Protein AF-A0A7D5SXM2-F1 (afdb_monomer_lite)

Sequence (149 aa):
MARDERGAVEPDGDEEESPLVGVATGAVTFLTLGVAFSLMFLGVDYFWVAFPVGFGGGMPLAVALAKYYESKREADRERGRGRRDRGRSDEADEALAELRDRYARGEIDDAEFETRVERLLETESVDDAETFLAESDGEDDRSAERERA

Structure (mmCIF, N/CA/C/O backbone):
data_AF-A0A7D5SXM2-F1
#
_entry.id   AF-A0A7D5SXM2-F1
#
loop_
_atom_site.group_PDB
_atom_site.id
_atom_site.type_symbol
_atom_site.label_atom_id
_atom_site.label_alt_id
_atom_site.label_comp_id
_atom_site.label_asym_id
_atom_site.label_entity_id
_atom_site.label_seq_id
_atom_site.pdbx_PDB_ins_code
_atom_site.Cartn_x
_atom_site.Cartn_y
_atom_site.Cartn_z
_atom_site.occupancy
_atom_site.B_iso_or_equiv
_atom_site.auth_seq_id
_atom_site.auth_comp_id
_atom_site.auth_asym_id
_atom_site.auth_atom_id
_atom_site.pdbx_PDB_model_num
ATOM 1 N N . MET A 1 1 ? 56.798 30.294 10.100 1.00 47.28 1 MET A N 1
ATOM 2 C CA . MET A 1 1 ? 57.187 28.915 10.454 1.00 47.28 1 MET A CA 1
ATOM 3 C C . MET A 1 1 ? 56.636 28.647 11.843 1.00 47.28 1 MET A C 1
ATOM 5 O O . MET A 1 1 ? 57.185 29.192 12.784 1.00 47.28 1 MET A O 1
ATOM 9 N N . ALA A 1 2 ? 55.498 27.961 11.930 1.00 43.12 2 ALA A N 1
ATOM 10 C CA . ALA A 1 2 ? 54.961 27.249 13.097 1.00 43.12 2 ALA A CA 1
ATOM 11 C C . ALA A 1 2 ? 53.477 26.993 12.816 1.00 43.12 2 ALA A C 1
ATOM 13 O O . ALA A 1 2 ? 52.672 27.907 12.676 1.00 43.12 2 ALA A O 1
ATOM 14 N N . ARG A 1 3 ? 53.222 25.712 12.610 1.00 48.16 3 ARG A N 1
ATOM 15 C CA . ARG A 1 3 ? 51.973 25.014 12.365 1.00 48.16 3 ARG A CA 1
ATOM 16 C C . ARG A 1 3 ? 51.249 24.905 13.708 1.00 48.16 3 ARG A C 1
ATOM 18 O O . ARG A 1 3 ? 51.886 24.462 14.655 1.00 48.16 3 ARG A O 1
ATOM 25 N N . ASP A 1 4 ? 49.973 25.261 13.771 1.00 52.12 4 ASP A N 1
ATOM 26 C CA . ASP A 1 4 ? 49.082 24.718 14.796 1.00 52.12 4 ASP A CA 1
ATOM 27 C C . ASP A 1 4 ? 47.795 24.273 14.104 1.00 52.12 4 ASP A C 1
ATOM 29 O O . ASP A 1 4 ? 46.953 25.055 13.664 1.00 52.12 4 ASP A O 1
ATOM 33 N N . GLU A 1 5 ? 47.774 22.969 13.866 1.00 61.72 5 GLU A N 1
ATOM 34 C CA . GLU A 1 5 ? 46.626 22.190 13.456 1.00 61.72 5 GLU A CA 1
ATOM 35 C C . GLU A 1 5 ? 45.846 21.868 14.730 1.00 61.72 5 GLU A C 1
ATOM 37 O O . GLU A 1 5 ? 46.405 21.196 15.597 1.00 61.72 5 GLU A O 1
ATOM 42 N N . ARG A 1 6 ? 44.584 22.314 14.819 1.00 57.22 6 ARG A N 1
ATOM 43 C CA . ARG A 1 6 ? 43.421 21.602 15.397 1.00 57.22 6 ARG A CA 1
ATOM 44 C C . ARG A 1 6 ? 42.327 22.589 15.804 1.00 57.22 6 ARG A C 1
ATOM 46 O O . ARG A 1 6 ? 42.362 23.194 16.869 1.00 57.22 6 ARG A O 1
ATOM 53 N N . GLY A 1 7 ? 41.294 22.645 14.977 1.00 44.78 7 GLY A N 1
ATOM 54 C CA . GLY A 1 7 ? 39.951 23.041 15.374 1.00 44.78 7 GLY A CA 1
ATOM 55 C C . GLY A 1 7 ? 38.999 22.103 14.654 1.00 44.78 7 GLY A C 1
ATOM 56 O O . GLY A 1 7 ? 38.837 22.208 13.445 1.00 44.78 7 GLY A O 1
ATOM 57 N N . ALA A 1 8 ? 38.492 21.118 15.384 1.00 56.28 8 ALA A N 1
ATOM 58 C CA . ALA A 1 8 ? 37.589 20.096 14.892 1.00 56.28 8 ALA A CA 1
ATOM 59 C C . ALA A 1 8 ? 36.276 20.711 14.389 1.00 56.28 8 ALA A C 1
ATOM 61 O O . ALA A 1 8 ? 35.629 21.440 15.138 1.00 56.28 8 ALA A O 1
ATOM 62 N N . VAL A 1 9 ? 35.890 20.358 13.162 1.00 50.41 9 VAL A N 1
ATOM 63 C CA . VAL A 1 9 ? 34.495 20.289 12.709 1.00 50.41 9 VAL A CA 1
ATOM 64 C C . VAL A 1 9 ? 34.400 19.102 11.742 1.00 50.41 9 VAL A C 1
ATOM 66 O O . VAL A 1 9 ? 34.460 19.252 10.530 1.00 50.41 9 VAL A O 1
ATOM 69 N N . GLU A 1 10 ? 34.342 17.898 12.298 1.00 61.41 10 GLU A N 1
ATOM 70 C CA . GLU A 1 10 ? 33.354 16.915 11.838 1.00 61.41 10 GLU A CA 1
ATOM 71 C C . GLU A 1 10 ? 32.138 17.162 12.747 1.00 61.41 10 GLU A C 1
ATOM 73 O O . GLU A 1 10 ? 32.370 17.455 13.928 1.00 61.41 10 GLU A O 1
ATOM 78 N N . PRO A 1 11 ? 30.879 17.103 12.281 1.00 53.72 11 PRO A N 1
ATOM 79 C CA . PRO A 1 11 ? 30.392 16.138 11.292 1.00 53.72 11 PRO A CA 1
ATOM 80 C C . PRO A 1 11 ? 29.356 16.720 10.307 1.00 53.72 11 PRO A C 1
ATOM 82 O O . PRO A 1 11 ? 28.373 17.311 10.733 1.00 53.72 11 PRO A O 1
ATOM 85 N N . ASP A 1 12 ? 29.487 16.478 9.006 1.00 45.09 12 ASP A N 1
ATOM 86 C CA . ASP A 1 12 ? 28.334 16.643 8.109 1.00 45.09 12 ASP A CA 1
ATOM 87 C C . ASP A 1 12 ? 28.358 15.577 7.017 1.00 45.09 12 ASP A C 1
ATOM 89 O O . ASP A 1 12 ? 28.987 15.720 5.972 1.00 45.09 12 ASP A O 1
ATOM 93 N N . GLY A 1 13 ? 27.670 14.482 7.339 1.00 41.66 13 GLY A N 1
ATOM 94 C CA . GLY A 1 13 ? 26.767 13.828 6.408 1.00 41.66 13 GLY A CA 1
ATOM 95 C C . GLY A 1 13 ? 27.401 13.190 5.184 1.00 41.66 13 GLY A C 1
ATOM 96 O O . GLY A 1 13 ? 27.002 13.506 4.067 1.00 41.66 13 GLY A O 1
ATOM 97 N N . ASP A 1 14 ? 28.216 12.154 5.386 1.00 46.62 14 ASP A N 1
ATOM 98 C CA . ASP A 1 14 ? 27.882 10.931 4.658 1.00 46.62 14 ASP A CA 1
ATOM 99 C C . ASP A 1 14 ? 26.478 10.563 5.155 1.00 46.62 14 ASP A C 1
ATOM 101 O O . ASP A 1 14 ? 26.320 9.915 6.191 1.00 46.62 14 ASP A O 1
ATOM 105 N N . GLU A 1 15 ? 25.447 11.124 4.513 1.00 52.12 15 GLU A N 1
ATOM 106 C CA . GLU A 1 15 ? 24.099 10.597 4.609 1.00 52.12 15 GLU A CA 1
ATOM 107 C C . GLU A 1 15 ? 24.288 9.116 4.331 1.00 52.12 15 GLU A C 1
ATOM 109 O O . GLU A 1 15 ? 24.651 8.738 3.217 1.00 52.12 15 GLU A O 1
ATOM 114 N N . GLU A 1 16 ? 24.196 8.296 5.377 1.00 52.69 16 GLU A N 1
ATOM 115 C CA . GLU A 1 16 ? 24.168 6.855 5.251 1.00 52.69 16 GLU A CA 1
ATOM 116 C C . GLU A 1 16 ? 22.937 6.578 4.392 1.00 52.69 16 GLU A C 1
ATOM 118 O O . GLU A 1 16 ? 21.830 6.424 4.912 1.00 52.69 16 GLU A O 1
ATOM 123 N N . GLU A 1 17 ? 23.110 6.632 3.064 1.00 51.41 17 GLU A N 1
ATOM 124 C CA . GLU A 1 17 ? 22.116 6.271 2.075 1.00 51.41 17 GLU A CA 1
ATOM 125 C C . GLU A 1 17 ? 21.632 4.925 2.561 1.00 51.41 17 GLU A C 1
ATOM 127 O O . GLU A 1 17 ? 22.423 3.976 2.606 1.00 51.41 17 GLU A O 1
ATOM 132 N N . SER A 1 18 ? 20.394 4.907 3.076 1.00 58.78 18 SER A N 1
ATOM 133 C CA . SER A 1 18 ? 19.916 3.839 3.949 1.00 58.78 18 SER A CA 1
ATOM 134 C C . SER A 1 18 ? 20.398 2.503 3.393 1.00 58.78 18 SER A C 1
ATOM 136 O O . SER A 1 18 ? 20.285 2.312 2.182 1.00 58.78 18 SER A O 1
ATOM 138 N N . PRO A 1 19 ? 20.941 1.570 4.191 1.00 71.62 19 PRO A N 1
ATOM 139 C CA . PRO A 1 19 ? 21.504 0.321 3.667 1.00 71.62 19 PRO A CA 1
ATOM 140 C C . PRO A 1 19 ? 20.568 -0.387 2.666 1.00 71.62 19 PRO A C 1
ATOM 142 O O . PRO A 1 19 ? 21.008 -1.048 1.731 1.00 71.62 19 PRO A O 1
ATOM 145 N N . LEU A 1 20 ? 19.258 -0.174 2.829 1.00 65.88 20 LEU A N 1
ATOM 146 C CA . LEU A 1 20 ? 18.177 -0.553 1.922 1.00 65.88 20 LEU A CA 1
ATOM 147 C C . LEU A 1 20 ? 18.225 0.139 0.549 1.00 65.88 20 LEU A C 1
ATOM 149 O O . LEU A 1 20 ? 18.051 -0.533 -0.460 1.00 65.88 20 LEU A O 1
ATOM 153 N N . VAL A 1 21 ? 18.457 1.450 0.498 1.00 71.06 21 VAL A N 1
ATOM 154 C CA . VAL A 1 21 ? 18.681 2.244 -0.720 1.00 71.06 21 VAL A CA 1
ATOM 155 C C . VAL A 1 21 ? 19.949 1.778 -1.428 1.00 71.06 21 VAL A C 1
ATOM 157 O O . VAL A 1 21 ? 19.895 1.516 -2.624 1.00 71.06 21 VAL A O 1
ATOM 160 N N . GLY A 1 22 ? 21.053 1.558 -0.707 1.00 77.94 22 GLY A N 1
ATOM 161 C CA . GLY A 1 22 ? 22.279 1.003 -1.296 1.00 77.94 22 GLY A CA 1
ATOM 162 C C . GLY A 1 22 ? 22.060 -0.384 -1.917 1.00 77.94 22 GLY A C 1
ATOM 163 O O . GLY A 1 22 ? 22.464 -0.643 -3.054 1.00 77.94 22 GLY A O 1
ATOM 164 N N . VAL A 1 23 ? 21.341 -1.267 -1.214 1.00 83.50 23 VAL A N 1
ATOM 165 C CA . VAL A 1 23 ? 20.977 -2.603 -1.716 1.00 83.50 23 VAL A CA 1
ATOM 166 C C . VAL A 1 23 ? 19.998 -2.523 -2.887 1.00 83.50 23 VAL A C 1
ATOM 168 O O . VAL A 1 2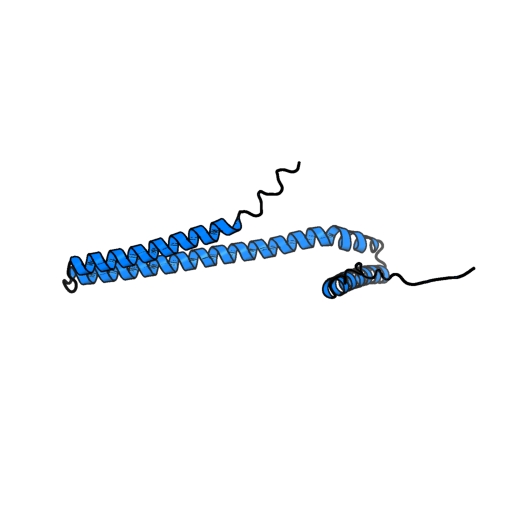3 ? 20.178 -3.238 -3.870 1.00 83.50 23 VAL A O 1
ATOM 171 N N . ALA A 1 24 ? 18.986 -1.660 -2.824 1.00 76.06 24 ALA A N 1
ATOM 172 C CA . ALA A 1 24 ? 18.000 -1.492 -3.887 1.00 76.06 24 ALA A CA 1
ATOM 173 C C . ALA A 1 24 ? 18.648 -0.935 -5.160 1.00 76.06 24 ALA A C 1
ATOM 175 O O . ALA A 1 24 ? 18.479 -1.507 -6.237 1.00 76.06 24 ALA A O 1
ATOM 176 N N . THR A 1 25 ? 19.456 0.116 -5.037 1.00 83.44 25 THR A N 1
ATOM 177 C CA . THR A 1 25 ? 20.201 0.721 -6.148 1.00 83.44 25 THR A CA 1
ATOM 178 C C . THR A 1 25 ? 21.203 -0.268 -6.742 1.00 83.44 25 THR A C 1
ATOM 180 O O . THR A 1 25 ? 21.277 -0.419 -7.966 1.00 83.44 25 THR A O 1
ATOM 183 N N . GLY A 1 26 ? 21.921 -1.015 -5.898 1.00 85.75 26 GLY A N 1
ATOM 184 C CA . GLY A 1 26 ? 22.832 -2.074 -6.332 1.00 85.75 26 GLY A CA 1
ATOM 185 C C . GLY A 1 26 ? 22.113 -3.209 -7.065 1.00 85.75 26 GLY A C 1
ATOM 186 O O . GLY A 1 26 ? 22.546 -3.619 -8.142 1.00 85.75 26 GLY A O 1
ATOM 187 N N . ALA A 1 27 ? 20.978 -3.676 -6.539 1.00 85.94 27 ALA A N 1
ATOM 188 C CA . ALA A 1 27 ? 20.169 -4.727 -7.151 1.00 85.94 27 ALA A CA 1
ATOM 189 C C . ALA A 1 27 ? 19.597 -4.294 -8.506 1.00 85.94 27 ALA A C 1
ATOM 191 O O . ALA A 1 27 ? 19.688 -5.042 -9.479 1.00 85.94 27 ALA A O 1
ATOM 192 N N . VAL A 1 28 ? 19.063 -3.074 -8.601 1.00 79.75 28 VAL A N 1
ATOM 193 C CA . VAL A 1 28 ? 18.545 -2.506 -9.855 1.00 79.75 28 VAL A CA 1
ATOM 194 C C . VAL A 1 28 ? 19.657 -2.370 -10.894 1.00 79.75 28 VAL A C 1
ATOM 196 O O . VAL A 1 28 ? 19.474 -2.767 -12.047 1.00 79.75 28 VAL A O 1
ATOM 199 N N . THR A 1 29 ? 20.828 -1.875 -10.490 1.00 82.44 29 THR A N 1
ATOM 200 C CA . THR A 1 29 ? 21.994 -1.730 -11.374 1.00 82.44 29 THR A CA 1
ATOM 201 C C . THR A 1 29 ? 22.469 -3.091 -11.879 1.00 82.44 29 THR A C 1
ATOM 203 O O . THR A 1 29 ? 22.642 -3.280 -13.084 1.00 82.44 29 THR A O 1
ATOM 206 N N . PHE A 1 30 ? 22.599 -4.071 -10.980 1.00 91.62 30 PHE A N 1
ATOM 207 C CA . PHE A 1 30 ? 23.017 -5.430 -11.316 1.00 91.62 30 PHE A CA 1
ATOM 208 C C . PHE A 1 30 ? 22.023 -6.132 -12.250 1.00 91.62 30 PHE A C 1
ATOM 210 O O . PHE A 1 30 ? 22.436 -6.737 -13.238 1.00 91.62 30 PHE A O 1
ATOM 217 N N . LEU A 1 31 ? 20.717 -6.014 -11.991 1.00 84.94 31 LEU A N 1
ATOM 218 C CA . LEU A 1 31 ? 19.669 -6.575 -12.849 1.00 84.94 31 LEU A CA 1
ATOM 219 C C . LEU A 1 31 ? 19.661 -5.925 -14.234 1.00 84.94 31 LEU A C 1
ATOM 221 O O . LEU A 1 31 ? 19.604 -6.632 -15.239 1.00 84.94 31 LEU A O 1
ATOM 225 N N . THR A 1 32 ? 19.769 -4.598 -14.301 1.00 83.06 32 THR A N 1
ATOM 226 C CA . THR A 1 32 ? 19.793 -3.860 -15.573 1.00 83.06 32 THR A CA 1
ATOM 227 C C . THR A 1 32 ? 21.000 -4.269 -16.416 1.00 83.06 32 THR A C 1
ATOM 229 O O . THR A 1 32 ? 20.851 -4.595 -17.595 1.00 83.06 32 THR A O 1
ATOM 232 N N . LEU A 1 33 ? 22.188 -4.333 -15.804 1.00 86.00 33 LEU A N 1
ATOM 233 C CA . LEU A 1 33 ? 23.410 -4.803 -16.460 1.00 86.00 33 LEU A CA 1
ATOM 234 C C . LEU A 1 33 ? 23.302 -6.271 -16.876 1.00 86.00 33 LEU A C 1
ATOM 236 O O . LEU A 1 33 ? 23.666 -6.606 -17.998 1.00 86.00 33 LEU A O 1
ATOM 240 N N . GLY A 1 34 ? 22.775 -7.143 -16.015 1.00 90.44 34 GLY A N 1
ATOM 241 C CA . GLY A 1 34 ? 22.599 -8.564 -16.311 1.00 90.44 34 GLY A CA 1
ATOM 242 C C . GLY A 1 34 ? 21.671 -8.807 -17.501 1.00 90.44 34 GLY A C 1
ATOM 243 O O . GLY A 1 34 ? 21.984 -9.621 -18.372 1.00 90.44 34 GLY A O 1
ATOM 244 N N . VAL A 1 35 ? 20.566 -8.063 -17.590 1.00 84.62 35 VAL A N 1
ATOM 245 C CA . VAL A 1 35 ? 19.638 -8.115 -18.729 1.00 84.62 35 VAL A CA 1
ATOM 246 C C . VAL A 1 35 ? 20.303 -7.578 -19.998 1.00 84.62 35 VAL A C 1
ATOM 248 O O . VAL A 1 35 ? 20.244 -8.238 -21.035 1.00 84.62 35 VAL A O 1
ATOM 251 N N . ALA A 1 36 ? 20.995 -6.437 -19.922 1.00 79.44 36 ALA A N 1
ATOM 252 C CA . ALA A 1 36 ? 21.706 -5.859 -21.061 1.00 79.44 36 ALA A CA 1
ATOM 253 C C . ALA A 1 36 ? 22.820 -6.785 -21.589 1.00 79.44 36 ALA A C 1
ATOM 255 O O . ALA A 1 36 ? 22.904 -7.021 -22.794 1.00 79.44 36 ALA A O 1
ATOM 256 N N . PHE A 1 37 ? 23.632 -7.367 -20.701 1.00 86.00 37 PHE A N 1
ATOM 257 C CA . PHE A 1 37 ? 24.677 -8.325 -21.068 1.00 86.00 37 PHE A CA 1
ATOM 258 C C . PHE A 1 37 ? 24.107 -9.637 -21.604 1.00 86.00 37 PHE A C 1
ATOM 260 O O . PHE A 1 37 ? 24.660 -10.187 -22.553 1.00 86.00 37 PHE A O 1
ATOM 267 N N . SER A 1 38 ? 22.993 -10.125 -21.053 1.00 84.88 38 SER A N 1
ATOM 268 C CA . SER A 1 38 ? 22.315 -11.311 -21.588 1.00 84.88 38 SER A CA 1
ATOM 269 C C . SER A 1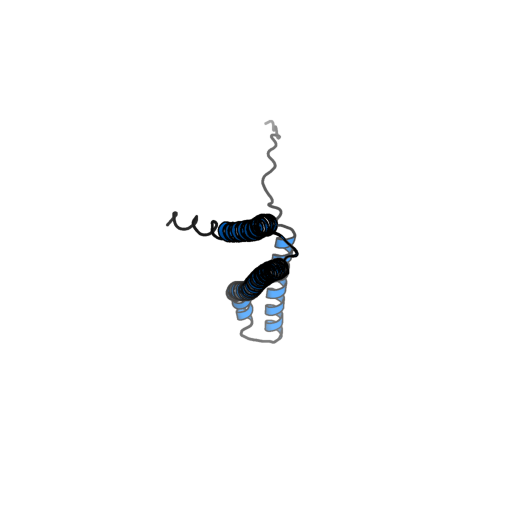 38 ? 21.823 -11.061 -23.015 1.00 84.88 38 SER A C 1
ATOM 271 O O . SER A 1 38 ? 22.088 -11.864 -23.903 1.00 84.88 38 SER A O 1
ATOM 273 N N . LEU A 1 39 ? 21.188 -9.915 -23.275 1.00 84.06 39 LEU A N 1
ATOM 274 C CA . LEU A 1 39 ? 20.752 -9.526 -24.623 1.00 84.06 39 LEU A CA 1
ATOM 275 C C . LEU A 1 39 ? 21.932 -9.354 -25.595 1.00 84.06 39 LEU A C 1
ATOM 277 O O . LEU A 1 39 ? 21.829 -9.755 -26.754 1.00 84.06 39 LEU A O 1
ATOM 281 N N . MET A 1 40 ? 23.062 -8.821 -25.116 1.00 79.56 40 MET A N 1
ATOM 282 C CA . MET A 1 40 ? 24.302 -8.709 -25.892 1.00 79.56 40 MET A CA 1
ATOM 283 C C . MET A 1 40 ? 24.881 -10.087 -26.240 1.00 79.56 40 MET A C 1
ATOM 285 O O . MET A 1 40 ? 25.279 -10.321 -27.377 1.00 79.56 40 MET A O 1
ATOM 289 N N . PHE A 1 41 ? 24.906 -11.016 -25.281 1.00 84.50 41 PHE A N 1
ATOM 290 C CA . PHE A 1 41 ? 25.398 -12.379 -25.489 1.00 84.50 41 PHE A CA 1
ATOM 291 C C . PHE A 1 41 ? 24.538 -13.161 -26.491 1.00 84.50 41 PHE A C 1
ATOM 293 O O . PHE A 1 41 ? 25.062 -13.946 -27.276 1.00 84.50 41 PHE A O 1
ATOM 300 N N . LEU A 1 42 ? 23.227 -12.907 -26.510 1.00 86.31 42 LEU A N 1
ATOM 301 C CA . LEU A 1 42 ? 22.301 -13.477 -27.490 1.00 86.31 42 LEU A CA 1
ATOM 302 C C . LEU A 1 42 ? 22.419 -12.830 -28.888 1.00 86.31 42 LEU A C 1
ATOM 304 O O . LEU A 1 42 ? 21.742 -13.276 -29.812 1.00 86.31 42 LEU A O 1
ATOM 308 N N . GLY A 1 43 ? 23.273 -11.813 -29.062 1.00 79.69 43 GLY A N 1
ATOM 309 C CA . GLY A 1 43 ? 23.513 -11.155 -30.350 1.00 79.69 43 GLY A CA 1
ATOM 310 C C . GLY A 1 43 ? 22.357 -10.270 -30.816 1.00 79.69 43 GLY A C 1
ATOM 311 O O . GLY A 1 43 ? 22.173 -10.083 -32.014 1.00 79.69 43 GLY A O 1
ATOM 312 N N . VAL A 1 44 ? 21.547 -9.755 -29.888 1.00 72.44 44 VAL A N 1
ATOM 313 C CA . VAL A 1 44 ? 20.394 -8.913 -30.220 1.00 72.44 44 VAL A CA 1
ATOM 314 C C . VAL A 1 44 ? 20.872 -7.484 -30.484 1.00 72.44 44 VAL A C 1
ATOM 316 O O . VAL A 1 44 ? 21.290 -6.797 -29.555 1.00 72.44 44 VAL A O 1
ATOM 319 N N . ASP A 1 45 ? 20.751 -6.996 -31.723 1.00 74.88 45 ASP A N 1
ATOM 320 C CA . ASP A 1 45 ? 21.163 -5.632 -32.117 1.00 74.88 45 ASP A CA 1
ATOM 321 C C . ASP A 1 45 ? 20.488 -4.524 -31.279 1.00 74.88 45 ASP A C 1
ATOM 323 O O . ASP A 1 45 ? 21.029 -3.436 -31.089 1.00 74.88 45 ASP A O 1
ATOM 327 N N . TYR A 1 46 ? 19.316 -4.825 -30.712 1.00 72.81 46 TYR A N 1
ATOM 328 C CA . TYR A 1 46 ? 18.532 -3.939 -29.850 1.00 72.81 46 TYR A CA 1
ATOM 329 C C . TYR A 1 46 ? 18.865 -4.051 -28.353 1.00 72.81 46 TYR A C 1
ATOM 331 O O . TYR A 1 46 ? 18.099 -3.551 -27.533 1.00 72.81 46 TYR A O 1
ATOM 339 N N . PHE A 1 47 ? 19.983 -4.671 -27.955 1.00 70.00 47 PHE A N 1
ATOM 340 C CA . PHE A 1 47 ? 20.371 -4.789 -26.537 1.00 70.00 47 PHE A CA 1
ATOM 341 C C . PHE A 1 47 ? 20.375 -3.434 -25.805 1.00 70.00 47 PHE A C 1
ATOM 343 O O . PHE A 1 47 ? 20.010 -3.353 -24.632 1.00 70.00 47 PHE A O 1
ATOM 350 N N . TRP A 1 48 ? 20.719 -2.352 -26.515 1.00 75.56 48 TRP A N 1
ATOM 351 C CA . TRP A 1 48 ? 20.741 -0.994 -25.975 1.00 75.56 48 TRP A CA 1
ATOM 352 C C . TRP A 1 48 ? 19.359 -0.502 -25.518 1.00 75.56 48 TRP A C 1
ATOM 354 O O . TRP A 1 48 ? 19.296 0.360 -24.651 1.00 75.56 48 TRP A O 1
ATOM 364 N N . VAL A 1 49 ? 18.258 -1.093 -26.007 1.00 76.56 49 VAL A N 1
ATOM 365 C CA . VAL A 1 49 ? 16.875 -0.795 -25.585 1.00 76.56 49 VAL A CA 1
ATOM 366 C C . VAL A 1 49 ? 16.611 -1.213 -24.133 1.00 76.56 49 VAL A C 1
ATOM 368 O O . VAL A 1 49 ? 15.764 -0.614 -23.475 1.00 76.56 49 VAL A O 1
ATOM 371 N N . ALA A 1 50 ? 17.376 -2.159 -23.578 1.00 72.81 50 ALA A N 1
ATOM 372 C CA . ALA A 1 50 ? 17.263 -2.541 -22.170 1.00 72.81 50 ALA A CA 1
ATOM 373 C C . ALA A 1 50 ? 17.544 -1.373 -21.211 1.00 72.81 50 ALA A C 1
ATOM 375 O O . ALA A 1 50 ? 16.935 -1.301 -20.148 1.00 72.81 50 ALA A O 1
ATOM 376 N N . PHE A 1 51 ? 18.412 -0.432 -21.596 1.00 70.62 51 PHE A N 1
ATOM 377 C CA . PHE A 1 51 ? 18.738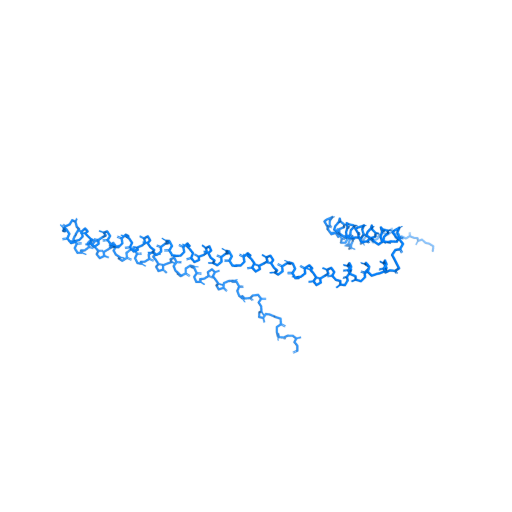 0.746 -20.788 1.00 70.62 51 PHE A CA 1
ATOM 378 C C . PHE A 1 51 ? 17.562 1.733 -20.666 1.00 70.62 51 PHE A C 1
ATOM 380 O O . PHE A 1 51 ? 17.134 1.989 -19.542 1.00 70.62 51 PHE A O 1
ATOM 387 N N . PRO A 1 52 ? 16.975 2.269 -21.757 1.00 77.25 52 PRO A N 1
ATOM 388 C CA . PRO A 1 52 ? 15.802 3.131 -21.674 1.00 77.25 52 PRO A CA 1
ATOM 389 C C . PRO A 1 52 ? 14.542 2.378 -21.237 1.00 77.25 52 PRO A C 1
ATOM 391 O O . PRO A 1 52 ? 13.674 2.991 -20.633 1.00 77.25 52 PRO A O 1
ATOM 394 N N . VAL A 1 53 ? 14.423 1.066 -21.462 1.00 72.06 53 VAL A N 1
ATOM 395 C CA . VAL A 1 53 ? 13.305 0.286 -20.902 1.00 72.06 53 VAL A CA 1
ATOM 396 C C . VAL A 1 53 ? 13.467 0.087 -19.395 1.00 72.06 53 VAL A C 1
ATOM 398 O O . VAL A 1 53 ? 12.503 0.273 -18.663 1.00 72.06 53 VAL A O 1
ATOM 401 N N . GLY A 1 54 ? 14.668 -0.222 -18.906 1.00 67.56 54 GLY A N 1
ATOM 402 C CA . GLY A 1 54 ? 14.940 -0.353 -17.473 1.00 67.56 54 GLY A CA 1
ATOM 403 C C . GLY A 1 54 ? 14.818 0.979 -16.733 1.00 67.56 54 GLY A C 1
ATOM 404 O O . GLY A 1 54 ? 14.129 1.061 -15.722 1.00 67.56 54 GLY A O 1
ATOM 405 N N . PHE A 1 55 ? 15.424 2.040 -17.268 1.00 68.94 55 PHE A N 1
ATOM 406 C CA . PHE A 1 55 ? 15.470 3.354 -16.623 1.00 68.94 55 PHE A CA 1
ATOM 407 C C . PHE A 1 55 ? 14.241 4.225 -16.937 1.00 68.94 55 PHE A C 1
ATOM 409 O O . PHE A 1 55 ? 13.656 4.830 -16.044 1.00 68.94 55 PHE A O 1
ATOM 416 N N . GLY A 1 56 ? 13.810 4.271 -18.199 1.00 72.88 56 GLY A N 1
ATOM 417 C CA . GLY A 1 56 ? 12.677 5.082 -18.663 1.00 72.88 56 GLY A CA 1
ATOM 418 C C . GLY A 1 56 ? 11.333 4.351 -18.680 1.00 72.88 56 GLY A C 1
ATOM 419 O O . GLY A 1 56 ? 10.302 4.986 -18.497 1.00 72.88 56 GLY A O 1
ATOM 420 N N . GLY A 1 57 ? 11.319 3.029 -18.870 1.00 70.06 57 GLY A N 1
ATOM 421 C CA . GLY A 1 57 ? 10.110 2.201 -18.784 1.00 70.06 57 GLY A CA 1
ATOM 422 C C . GLY A 1 57 ? 9.832 1.689 -17.369 1.00 70.06 57 GLY A C 1
ATOM 423 O O . GLY A 1 57 ? 8.673 1.591 -16.973 1.00 70.06 57 GLY A O 1
ATOM 424 N N . GLY A 1 58 ? 10.879 1.424 -16.584 1.00 65.12 58 GLY A N 1
ATOM 425 C CA . GLY A 1 58 ? 10.765 0.895 -15.226 1.00 65.12 58 GLY A CA 1
ATOM 426 C C . GLY A 1 58 ? 10.002 1.823 -14.287 1.00 65.12 58 GLY A C 1
ATOM 427 O O . GLY A 1 58 ? 9.135 1.357 -13.560 1.00 65.12 58 GLY A O 1
ATOM 428 N N . MET A 1 59 ? 10.243 3.134 -14.359 1.00 70.06 59 MET A N 1
ATOM 429 C CA . MET A 1 59 ? 9.550 4.135 -13.536 1.00 70.06 59 MET A CA 1
ATOM 430 C C . MET A 1 59 ? 8.038 4.224 -13.819 1.00 70.06 59 MET A C 1
ATOM 432 O O . MET A 1 59 ? 7.254 4.003 -12.896 1.00 70.06 59 MET A O 1
ATOM 436 N N . PRO A 1 60 ? 7.569 4.483 -15.057 1.00 69.06 60 PRO A N 1
ATOM 437 C CA . PRO A 1 60 ? 6.136 4.499 -15.346 1.00 69.06 60 PRO A CA 1
ATOM 438 C C . PRO A 1 60 ? 5.481 3.128 -15.138 1.00 69.06 60 PRO A C 1
ATOM 440 O O . PRO A 1 60 ? 4.320 3.079 -14.740 1.00 69.06 60 PRO A O 1
ATOM 443 N N . LEU A 1 61 ? 6.205 2.019 -15.330 1.00 69.81 61 LEU A N 1
ATOM 444 C CA . LEU A 1 61 ? 5.694 0.682 -15.024 1.00 69.81 61 LEU A CA 1
ATOM 445 C C . LEU A 1 61 ? 5.585 0.436 -13.513 1.00 69.81 61 LEU A C 1
ATOM 447 O O . LEU A 1 61 ? 4.602 -0.151 -13.076 1.00 69.81 61 LEU A O 1
ATOM 451 N N . ALA A 1 62 ? 6.534 0.920 -12.710 1.00 69.56 62 ALA A N 1
ATOM 452 C CA . ALA A 1 62 ? 6.476 0.864 -11.252 1.00 69.56 62 ALA A CA 1
ATOM 453 C C . ALA A 1 62 ? 5.319 1.712 -10.715 1.00 69.56 62 ALA A C 1
ATOM 455 O O . ALA A 1 62 ? 4.579 1.242 -9.859 1.00 69.56 62 ALA A O 1
ATOM 456 N N . VAL A 1 63 ? 5.097 2.907 -11.271 1.00 75.88 63 VAL A N 1
ATOM 457 C CA . VAL A 1 63 ? 3.943 3.760 -10.939 1.00 75.88 63 VAL A CA 1
ATOM 458 C C . VAL A 1 63 ? 2.630 3.096 -11.353 1.00 75.88 63 VAL A C 1
ATOM 460 O O . VAL A 1 63 ? 1.680 3.069 -10.573 1.00 75.88 63 VAL A O 1
ATOM 463 N N . ALA A 1 64 ? 2.563 2.520 -12.556 1.00 75.62 64 ALA A N 1
ATOM 464 C CA . ALA A 1 64 ? 1.380 1.803 -13.023 1.00 75.62 64 ALA A CA 1
ATOM 465 C C . ALA A 1 64 ? 1.086 0.567 -12.159 1.00 75.62 64 ALA A C 1
ATOM 467 O O . ALA A 1 64 ? -0.070 0.296 -11.835 1.00 75.62 64 ALA A O 1
ATOM 468 N N . LEU A 1 65 ? 2.126 -0.159 -11.746 1.00 75.06 65 LEU A N 1
ATOM 469 C CA . LEU A 1 65 ? 2.004 -1.336 -10.898 1.00 75.06 65 LEU A CA 1
ATOM 470 C C . LEU A 1 65 ? 1.617 -0.957 -9.463 1.00 75.06 65 LEU A C 1
ATOM 472 O O . LEU A 1 65 ? 0.718 -1.578 -8.903 1.00 75.06 65 LEU A O 1
ATOM 476 N N . ALA A 1 66 ? 2.227 0.085 -8.894 1.00 75.25 66 ALA A N 1
ATOM 477 C CA . ALA A 1 66 ? 1.868 0.629 -7.587 1.00 75.25 66 ALA A CA 1
ATOM 478 C C . ALA A 1 66 ? 0.401 1.074 -7.569 1.00 75.25 66 ALA A C 1
ATOM 480 O O . ALA A 1 66 ? -0.359 0.592 -6.732 1.00 75.25 66 ALA A O 1
ATOM 481 N N . LYS A 1 67 ? -0.038 1.854 -8.569 1.00 72.00 67 LYS A N 1
ATOM 482 C CA . LYS A 1 67 ? -1.445 2.256 -8.713 1.00 72.00 67 LYS A CA 1
ATOM 483 C C . LYS A 1 67 ? -2.394 1.075 -8.855 1.00 72.00 67 LYS A C 1
ATOM 485 O O . LYS A 1 67 ? -3.478 1.103 -8.280 1.00 72.00 67 LYS A O 1
ATOM 490 N N . TYR A 1 68 ? -2.018 0.038 -9.601 1.00 74.56 68 TYR A N 1
ATOM 491 C CA . TYR A 1 68 ? -2.834 -1.171 -9.733 1.00 74.56 68 TYR A CA 1
ATOM 492 C C . TYR A 1 68 ? -2.991 -1.919 -8.396 1.00 74.56 68 TYR A C 1
ATOM 494 O O . TYR A 1 68 ? -4.064 -2.440 -8.092 1.00 74.56 68 TYR A O 1
ATOM 502 N N . TYR A 1 69 ? -1.944 -1.952 -7.568 1.00 68.75 69 TYR A N 1
ATOM 503 C CA . TYR A 1 69 ? -2.008 -2.550 -6.232 1.00 68.75 69 TYR A CA 1
ATOM 504 C C . TYR A 1 69 ? -2.752 -1.675 -5.212 1.00 68.75 69 TYR A C 1
ATOM 506 O O . TYR A 1 69 ? -3.490 -2.213 -4.384 1.00 68.75 69 TYR A O 1
ATOM 514 N N . GLU A 1 70 ? -2.599 -0.353 -5.275 1.00 64.12 70 GLU A N 1
ATOM 515 C CA . GLU A 1 70 ? -3.326 0.607 -4.435 1.00 64.12 70 GLU A CA 1
ATOM 516 C C . GLU A 1 70 ? -4.824 0.579 -4.708 1.00 64.12 70 GLU A C 1
ATOM 518 O O . GLU A 1 70 ? -5.596 0.368 -3.779 1.00 64.12 70 GLU A O 1
ATOM 523 N N . SER A 1 71 ? -5.230 0.649 -5.977 1.00 59.16 71 SER A N 1
ATOM 524 C CA . SER A 1 71 ? -6.648 0.603 -6.364 1.00 59.16 71 SER A CA 1
ATOM 525 C C . SER A 1 71 ? -7.332 -0.707 -5.955 1.00 59.16 71 SER A C 1
ATOM 527 O O . SER A 1 71 ? -8.505 -0.715 -5.581 1.00 59.16 71 SER A O 1
ATOM 529 N N . LYS A 1 72 ? -6.598 -1.827 -5.932 1.00 60.25 72 LYS A N 1
ATOM 530 C CA . LYS A 1 72 ? -7.119 -3.092 -5.398 1.00 60.25 72 LYS A CA 1
ATOM 531 C C . LYS A 1 72 ? -7.252 -3.070 -3.870 1.00 60.25 72 LYS A C 1
ATOM 533 O O . LYS A 1 72 ? -8.215 -3.614 -3.338 1.00 60.25 72 LYS A O 1
ATOM 538 N N . ARG A 1 73 ? -6.319 -2.423 -3.161 1.00 58.91 73 ARG A N 1
ATOM 539 C CA . ARG A 1 73 ? -6.384 -2.251 -1.700 1.00 58.91 73 ARG A CA 1
ATOM 540 C C . ARG A 1 73 ? -7.471 -1.269 -1.267 1.00 58.91 73 ARG A C 1
ATOM 542 O O . ARG A 1 73 ? -8.100 -1.516 -0.246 1.00 58.91 73 ARG A O 1
ATOM 549 N N . GLU A 1 74 ? -7.700 -0.188 -2.003 1.00 59.47 74 GLU A N 1
ATOM 550 C CA . GLU A 1 74 ? -8.799 0.758 -1.763 1.00 59.47 74 GLU A CA 1
ATOM 551 C C . GLU A 1 74 ? -10.155 0.074 -1.920 1.00 59.47 74 GLU A C 1
ATOM 553 O O . GLU A 1 74 ? -10.936 0.051 -0.972 1.00 59.47 74 GLU A O 1
ATOM 558 N N . ALA A 1 75 ? -10.375 -0.629 -3.035 1.00 60.66 75 ALA A N 1
ATOM 559 C CA . ALA A 1 75 ? -11.627 -1.343 -3.277 1.00 60.66 75 ALA A CA 1
ATOM 560 C C . ALA A 1 75 ? -11.922 -2.442 -2.235 1.00 60.66 75 ALA A C 1
ATOM 562 O O . ALA A 1 75 ? -13.084 -2.751 -1.960 1.00 60.66 75 ALA A O 1
ATOM 563 N N . ASP A 1 76 ? -10.894 -3.066 -1.655 1.00 61.22 76 ASP A N 1
ATOM 564 C CA . ASP A 1 76 ? -11.065 -4.061 -0.591 1.00 61.22 76 ASP A CA 1
ATOM 565 C C . ASP A 1 76 ? -11.263 -3.416 0.792 1.00 61.22 76 ASP A C 1
ATOM 567 O O . ASP A 1 76 ? -12.014 -3.953 1.610 1.00 61.22 76 ASP A O 1
ATOM 571 N N . ARG A 1 77 ? -10.673 -2.240 1.050 1.00 61.47 77 ARG A N 1
ATOM 572 C CA . ARG A 1 77 ? -10.929 -1.459 2.272 1.00 61.47 77 ARG A CA 1
ATOM 573 C C . ARG A 1 77 ? -12.331 -0.866 2.283 1.00 61.47 77 ARG A C 1
ATOM 575 O O . ARG A 1 77 ? -13.012 -1.022 3.290 1.00 61.47 77 ARG A O 1
ATOM 582 N N . GLU A 1 78 ? -12.787 -0.277 1.183 1.00 61.56 78 GLU A N 1
ATOM 583 C CA . GLU A 1 78 ? -14.150 0.256 1.040 1.00 61.56 78 GLU A CA 1
ATOM 584 C C . GLU A 1 78 ? -15.195 -0.857 1.166 1.00 61.56 78 GLU A C 1
ATOM 586 O O . GLU A 1 78 ? -16.158 -0.740 1.923 1.00 61.56 78 GLU A O 1
ATOM 591 N N . ARG A 1 79 ? -14.970 -2.009 0.516 1.00 64.12 79 ARG A N 1
ATOM 592 C CA . ARG A 1 79 ? -15.851 -3.179 0.674 1.00 64.12 79 ARG A CA 1
ATOM 593 C C . ARG A 1 79 ? -15.803 -3.788 2.072 1.00 64.12 79 ARG A C 1
ATOM 595 O O . ARG A 1 79 ? -16.789 -4.396 2.489 1.00 64.12 79 ARG A O 1
ATOM 602 N N . GLY A 1 80 ? -14.676 -3.671 2.770 1.00 62.78 80 GLY A N 1
ATOM 603 C CA . GLY A 1 80 ? -14.512 -4.107 4.154 1.00 62.78 80 GLY A CA 1
ATOM 604 C C . GLY A 1 80 ? -15.139 -3.151 5.172 1.00 62.78 80 GLY A C 1
ATOM 605 O O . GLY A 1 80 ? -15.676 -3.618 6.171 1.00 62.78 80 GLY A O 1
ATOM 606 N N . ARG A 1 81 ? -15.099 -1.833 4.937 1.00 66.50 81 ARG A N 1
ATOM 607 C CA . ARG A 1 81 ? -15.815 -0.817 5.731 1.00 66.50 81 ARG A CA 1
ATOM 608 C C . ARG A 1 81 ? -17.320 -0.966 5.542 1.00 66.50 81 ARG A C 1
ATOM 610 O O . ARG A 1 81 ? -17.991 -1.403 6.464 1.00 66.50 81 ARG A O 1
ATOM 617 N N . GLY A 1 82 ? -17.798 -0.896 4.299 1.00 65.06 82 GLY A N 1
ATOM 618 C CA . GLY A 1 82 ? -19.227 -1.009 4.010 1.00 65.06 82 GLY A CA 1
ATOM 619 C C . GLY A 1 82 ? -19.864 -2.364 4.353 1.00 65.06 82 GLY A C 1
ATOM 620 O O . GLY A 1 82 ? -21.085 -2.458 4.357 1.00 65.06 82 GLY A O 1
ATOM 621 N N . ARG A 1 83 ? -19.092 -3.435 4.605 1.00 69.81 83 ARG A N 1
ATO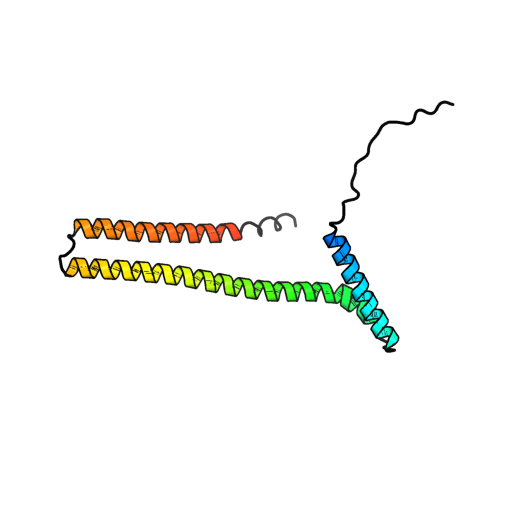M 622 C CA . ARG A 1 83 ? -19.615 -4.682 5.204 1.00 69.81 83 ARG A CA 1
ATOM 623 C C . ARG A 1 83 ? -19.692 -4.634 6.726 1.00 69.81 83 ARG A C 1
ATOM 625 O O . ARG A 1 83 ? -20.587 -5.258 7.277 1.00 69.81 83 ARG A O 1
ATOM 632 N N . ARG A 1 84 ? -18.746 -3.965 7.385 1.00 70.06 84 ARG A N 1
ATOM 633 C CA . ARG A 1 84 ? -18.747 -3.795 8.841 1.00 70.06 84 ARG A CA 1
ATOM 634 C C . ARG A 1 84 ? -19.863 -2.847 9.268 1.00 70.06 84 ARG A C 1
ATOM 636 O O . ARG A 1 84 ? -20.604 -3.207 10.169 1.00 70.06 84 ARG A O 1
ATOM 643 N N . ASP A 1 85 ? -20.049 -1.749 8.541 1.00 69.94 85 ASP A N 1
ATOM 644 C CA . ASP A 1 85 ? -21.118 -0.777 8.814 1.00 69.94 85 ASP A CA 1
ATOM 645 C C . ASP A 1 85 ? -22.503 -1.403 8.589 1.00 69.94 85 ASP A C 1
ATOM 647 O O . ASP A 1 85 ? -23.400 -1.273 9.417 1.00 69.94 85 ASP A O 1
ATOM 651 N N . ARG A 1 86 ? -22.657 -2.197 7.515 1.00 75.88 86 ARG A N 1
ATOM 652 C CA . ARG A 1 86 ? -23.876 -2.996 7.291 1.00 75.88 86 ARG A CA 1
ATOM 653 C C . ARG A 1 86 ? -24.116 -4.043 8.377 1.00 75.88 86 ARG A C 1
ATOM 655 O O . ARG A 1 86 ? -25.223 -4.154 8.865 1.00 75.88 86 ARG A O 1
ATOM 662 N N . GLY A 1 87 ? -23.086 -4.785 8.785 1.00 76.25 87 GLY A N 1
ATOM 663 C CA . GLY A 1 87 ? -23.241 -5.784 9.847 1.00 76.25 87 GLY A CA 1
ATOM 664 C C . GLY A 1 87 ? -23.617 -5.173 11.200 1.00 76.25 87 GLY A C 1
ATOM 665 O O . GLY A 1 87 ? -24.364 -5.789 11.948 1.00 76.25 87 GLY A O 1
ATOM 666 N N . ARG A 1 88 ? -23.126 -3.965 11.500 1.00 75.75 88 ARG A N 1
ATOM 667 C CA . ARG A 1 88 ? -23.443 -3.244 12.738 1.00 75.75 88 ARG A CA 1
ATOM 668 C C . ARG A 1 88 ? -24.862 -2.666 12.738 1.00 75.75 88 ARG A C 1
ATOM 670 O O . ARG A 1 88 ? -25.546 -2.790 13.746 1.00 75.75 88 ARG A O 1
ATOM 677 N N . SER A 1 89 ? -25.305 -2.096 11.617 1.00 79.38 89 SER A N 1
ATOM 678 C CA . SER A 1 89 ? -26.694 -1.630 11.456 1.00 79.38 89 SER A CA 1
ATOM 679 C C . SER A 1 89 ? -27.696 -2.788 11.503 1.00 79.38 89 SER A C 1
ATOM 681 O O . SER A 1 89 ? -28.682 -2.703 12.227 1.00 79.38 89 SER A O 1
ATOM 683 N N . ASP A 1 90 ? -27.400 -3.912 10.840 1.00 83.44 90 ASP A N 1
ATOM 684 C CA . ASP A 1 90 ? -28.246 -5.113 10.894 1.00 83.44 90 ASP A CA 1
ATOM 685 C C . ASP A 1 90 ? -28.399 -5.653 12.341 1.00 83.44 90 ASP A C 1
ATOM 687 O O . ASP A 1 90 ? -29.484 -6.082 12.736 1.00 83.44 90 ASP A O 1
ATOM 691 N N . GLU A 1 91 ? -27.333 -5.617 13.153 1.00 83.88 91 GLU A N 1
ATOM 692 C CA . GLU A 1 91 ? -27.351 -6.058 14.561 1.00 83.88 91 GLU A CA 1
ATOM 693 C C . GLU A 1 91 ? -28.165 -5.111 15.465 1.00 83.88 91 GLU A C 1
ATOM 695 O O . GLU A 1 91 ? -28.915 -5.568 16.333 1.00 83.88 91 GLU A O 1
ATOM 700 N N . ALA A 1 92 ? -28.069 -3.796 15.242 1.00 83.62 92 ALA A N 1
ATOM 701 C CA . ALA A 1 92 ? -28.880 -2.800 15.945 1.00 83.62 92 ALA A CA 1
ATOM 702 C C . ALA A 1 92 ? -30.376 -2.940 15.604 1.00 83.62 92 ALA A C 1
ATOM 704 O O . ALA A 1 92 ? -31.225 -2.929 16.504 1.00 83.62 92 ALA A O 1
ATOM 705 N N . ASP A 1 93 ? -30.695 -3.159 14.327 1.00 86.19 93 ASP A N 1
ATOM 706 C CA . ASP A 1 93 ? -32.056 -3.410 13.849 1.00 86.19 93 ASP A CA 1
ATOM 707 C C . ASP A 1 93 ? -32.656 -4.690 14.457 1.00 86.19 93 ASP A C 1
ATOM 709 O O . ASP A 1 93 ? -33.821 -4.701 14.876 1.00 86.19 93 ASP A O 1
ATOM 713 N N . GLU A 1 94 ? -31.872 -5.769 14.559 1.00 89.00 94 GLU A N 1
ATOM 714 C CA . GLU A 1 94 ? -32.300 -7.020 15.196 1.00 89.00 94 GLU A CA 1
ATOM 715 C C . GLU A 1 94 ? -32.576 -6.825 16.697 1.00 89.00 94 GLU A C 1
ATOM 717 O O . GLU A 1 94 ? -33.619 -7.257 17.203 1.00 89.00 94 GLU A O 1
ATOM 722 N N . ALA A 1 95 ? -31.704 -6.101 17.402 1.00 89.12 95 ALA A N 1
ATOM 723 C CA . ALA A 1 95 ? -31.893 -5.778 18.814 1.00 89.12 95 ALA A CA 1
ATOM 724 C C . ALA A 1 95 ? -33.146 -4.910 19.059 1.00 89.12 95 ALA A C 1
ATOM 726 O O . ALA A 1 95 ? -33.899 -5.152 20.011 1.00 89.12 95 ALA A O 1
ATOM 727 N N . LEU A 1 96 ? -33.426 -3.936 18.184 1.00 90.19 96 LEU A N 1
ATOM 728 C CA . LEU A 1 96 ? -34.659 -3.137 18.222 1.00 90.19 96 LEU A CA 1
ATOM 729 C C . LEU A 1 96 ? -35.908 -3.991 17.973 1.00 90.19 96 LEU A C 1
ATOM 731 O O . LEU A 1 96 ? -36.936 -3.805 18.639 1.00 90.19 96 LEU A O 1
ATOM 735 N N . ALA A 1 97 ? -35.837 -4.923 17.019 1.00 91.50 97 ALA A N 1
ATOM 736 C CA . ALA A 1 97 ? -36.933 -5.831 16.706 1.00 91.50 97 ALA A CA 1
ATOM 737 C C . ALA A 1 97 ? -37.276 -6.734 17.901 1.00 91.50 97 ALA A C 1
ATOM 739 O O . ALA A 1 97 ? -38.454 -6.890 18.237 1.00 91.50 97 ALA A O 1
ATOM 740 N N . GLU A 1 98 ? -36.263 -7.260 18.593 1.00 93.19 98 GLU A N 1
ATOM 741 C CA . GLU A 1 98 ? -36.453 -8.059 19.804 1.00 93.19 98 GLU A CA 1
ATOM 742 C C . GLU A 1 98 ? -37.114 -7.246 20.929 1.00 93.19 98 GLU A C 1
ATOM 744 O O . GLU A 1 98 ? -38.030 -7.723 21.607 1.00 93.19 98 GLU A O 1
ATOM 749 N N . LEU A 1 99 ? -36.686 -5.994 21.113 1.00 92.50 99 LEU A N 1
ATOM 750 C CA . LEU A 1 99 ? -37.233 -5.108 22.137 1.00 92.50 99 LEU A CA 1
ATOM 751 C C . LEU A 1 99 ? -38.724 -4.818 21.898 1.00 92.50 99 LEU A C 1
ATOM 753 O O . LEU A 1 99 ? -39.526 -4.870 22.834 1.00 92.50 99 LEU A O 1
ATOM 757 N N . ARG A 1 100 ? -39.109 -4.575 20.637 1.00 93.06 100 ARG A N 1
ATOM 758 C CA . ARG A 1 100 ? -40.513 -4.384 20.233 1.00 93.06 100 ARG A CA 1
ATOM 759 C C . ARG A 1 100 ? -41.371 -5.614 20.493 1.00 93.06 100 ARG A C 1
ATOM 761 O O . ARG A 1 100 ? -42.499 -5.474 20.961 1.00 93.06 100 ARG A O 1
ATOM 768 N N . ASP A 1 101 ? -40.857 -6.803 20.199 1.00 94.69 101 ASP A N 1
ATOM 769 C CA . ASP A 1 101 ? -41.581 -8.050 20.445 1.00 94.69 101 ASP A CA 1
ATOM 770 C C . ASP A 1 101 ? -41.844 -8.261 21.947 1.00 94.69 101 ASP A C 1
ATOM 772 O O . ASP A 1 101 ? -42.960 -8.587 22.358 1.00 94.69 101 ASP A O 1
ATOM 776 N N . ARG A 1 102 ? -40.844 -7.983 22.790 1.00 93.12 102 ARG A N 1
ATOM 777 C CA . ARG A 1 102 ? -40.970 -8.077 24.251 1.00 93.12 102 ARG A CA 1
ATOM 778 C C . ARG A 1 102 ? -41.987 -7.090 24.825 1.00 93.12 102 ARG A C 1
ATOM 780 O O . ARG A 1 102 ? -42.767 -7.452 25.707 1.00 93.12 102 ARG A O 1
ATOM 787 N N . TYR A 1 103 ? -42.013 -5.869 24.296 1.00 92.12 103 TYR A N 1
ATOM 788 C CA . TYR A 1 103 ? -43.016 -4.866 24.643 1.00 92.12 103 TYR A CA 1
ATOM 789 C C . TYR A 1 103 ? -44.429 -5.317 24.251 1.00 92.12 103 TYR A C 1
ATOM 791 O O . TYR A 1 103 ? -45.347 -5.275 25.066 1.00 92.12 103 TYR A O 1
ATOM 799 N N . ALA A 1 104 ? -44.599 -5.843 23.034 1.00 95.19 104 ALA A N 1
ATOM 800 C CA . ALA A 1 104 ? -45.889 -6.344 22.558 1.00 95.19 104 ALA A CA 1
ATOM 801 C C . ALA A 1 104 ? -46.417 -7.528 23.391 1.00 95.19 104 ALA A C 1
ATOM 803 O O . ALA A 1 104 ? -47.629 -7.685 23.548 1.00 95.19 104 ALA A O 1
ATOM 804 N N . ARG A 1 105 ? -45.517 -8.342 23.956 1.00 92.81 105 ARG A N 1
ATOM 805 C CA . ARG A 1 105 ? -45.844 -9.412 24.913 1.00 92.81 105 ARG A CA 1
ATOM 806 C C . ARG A 1 105 ? -46.120 -8.913 26.338 1.00 92.81 105 ARG A C 1
ATOM 808 O O . ARG A 1 105 ? -46.581 -9.701 27.162 1.00 92.81 105 ARG A O 1
ATOM 815 N N . GLY A 1 106 ? -45.870 -7.635 26.630 1.00 92.56 106 GLY A N 1
ATOM 816 C CA . GLY A 1 106 ? -46.028 -7.032 27.957 1.00 92.56 106 GLY A CA 1
ATOM 817 C C . GLY A 1 106 ? -44.948 -7.444 28.962 1.00 92.56 106 GLY A C 1
ATOM 818 O O . GLY A 1 106 ? -45.162 -7.353 30.167 1.00 92.56 106 GLY A O 1
ATOM 819 N N . GLU A 1 107 ? -43.806 -7.940 28.482 1.00 92.81 107 GLU A N 1
ATOM 820 C CA . GLU A 1 107 ? -42.679 -8.377 29.321 1.00 92.81 107 GLU A CA 1
ATOM 821 C C . GLU A 1 107 ? -41.788 -7.209 29.768 1.00 92.81 107 GLU A C 1
ATOM 823 O O . GLU A 1 107 ? -41.020 -7.351 30.718 1.00 92.81 107 GLU A O 1
ATOM 828 N N . ILE A 1 108 ? -41.889 -6.066 29.087 1.00 93.69 108 ILE A N 1
ATOM 829 C CA . ILE A 1 108 ? -41.278 -4.789 29.469 1.00 93.69 108 ILE A CA 1
ATOM 830 C C . ILE A 1 108 ? -42.354 -3.705 29.461 1.00 93.69 108 ILE A C 1
ATOM 832 O O . ILE A 1 108 ? -43.272 -3.752 28.640 1.00 93.69 108 ILE A O 1
ATOM 836 N N . ASP A 1 109 ? -42.244 -2.747 30.378 1.00 90.81 109 ASP A N 1
ATOM 837 C CA . ASP A 1 109 ? -43.132 -1.587 30.421 1.00 90.81 109 ASP A CA 1
ATOM 838 C C . ASP A 1 109 ? -42.654 -0.458 29.489 1.00 90.81 109 ASP A C 1
ATOM 840 O O . ASP A 1 109 ? -41.551 -0.503 28.937 1.00 90.81 109 ASP A O 1
ATOM 844 N N . ASP A 1 110 ? -43.512 0.548 29.291 1.00 90.25 110 ASP A N 1
ATOM 845 C CA . ASP A 1 110 ? -43.226 1.703 28.430 1.00 90.25 110 ASP A CA 1
ATOM 846 C C . ASP A 1 110 ? -41.942 2.445 28.845 1.00 90.25 110 ASP A C 1
ATOM 848 O O . ASP A 1 110 ? -41.134 2.809 27.993 1.00 90.25 110 ASP A O 1
ATOM 852 N N . ALA A 1 111 ? -41.713 2.633 30.149 1.00 90.94 111 ALA A N 1
ATOM 853 C CA . ALA A 1 111 ? -40.571 3.395 30.655 1.00 90.94 111 ALA A CA 1
ATOM 854 C C . ALA A 1 111 ? -39.243 2.638 30.464 1.00 90.94 111 ALA A C 1
ATOM 856 O O . ALA A 1 111 ? -38.210 3.230 30.129 1.00 90.94 111 ALA A O 1
ATOM 857 N N . GLU A 1 112 ? -39.266 1.317 30.646 1.00 89.81 112 GLU A N 1
ATOM 858 C CA . GLU A 1 112 ? -38.151 0.423 30.350 1.00 89.81 112 GLU A CA 1
ATOM 859 C C . GLU A 1 112 ? -37.853 0.364 28.849 1.00 89.81 112 GLU A C 1
ATOM 861 O O . GLU A 1 112 ? -36.680 0.333 28.465 1.00 89.81 112 GLU A O 1
ATOM 866 N N . PHE A 1 113 ? -38.884 0.354 28.000 1.00 91.81 113 PHE A N 1
ATOM 867 C CA . PHE A 1 113 ? -38.722 0.388 26.548 1.00 91.81 113 PHE A CA 1
ATOM 868 C C . PHE A 1 113 ? -38.063 1.695 26.097 1.00 91.81 113 PHE A C 1
ATOM 870 O O . PHE A 1 113 ? -37.032 1.641 25.427 1.00 91.81 113 PHE A O 1
ATOM 877 N N . GLU A 1 114 ? -38.584 2.851 26.519 1.00 91.56 114 GLU A N 1
ATOM 878 C CA . GLU A 1 114 ? -38.037 4.167 26.160 1.00 91.56 114 GLU A CA 1
ATOM 879 C C . GLU A 1 114 ? -36.564 4.302 26.571 1.00 91.56 114 GLU A C 1
ATOM 881 O O . GLU A 1 114 ? -35.716 4.632 25.742 1.00 91.56 114 GLU A O 1
ATOM 886 N N . THR A 1 115 ? -36.233 3.924 27.811 1.00 91.00 115 THR A N 1
ATOM 887 C CA . THR A 1 115 ? -34.854 3.977 28.329 1.00 91.00 115 THR A CA 1
ATOM 888 C C . THR A 1 115 ? -33.894 3.085 27.530 1.00 91.00 115 THR A C 1
ATOM 890 O O . THR A 1 115 ? -32.722 3.420 27.342 1.00 91.00 115 THR A O 1
ATOM 893 N N . ARG A 1 116 ? -34.349 1.905 27.089 1.00 88.12 116 ARG A N 1
ATOM 894 C CA . ARG A 1 116 ? -33.507 0.954 26.344 1.00 88.12 116 ARG A CA 1
ATOM 895 C C . ARG A 1 116 ? -33.374 1.323 24.867 1.00 88.12 116 ARG A C 1
ATOM 897 O O . ARG A 1 116 ? -32.296 1.117 24.318 1.00 88.12 116 ARG A O 1
ATOM 904 N N . VAL A 1 117 ? -34.414 1.884 24.248 1.00 90.88 117 VAL A N 1
ATOM 905 C CA . VAL A 1 117 ? -34.358 2.398 22.869 1.00 90.88 117 VAL A CA 1
ATOM 906 C C . VAL A 1 117 ? -33.425 3.597 22.771 1.00 90.88 117 VAL A C 1
ATOM 908 O O . VAL A 1 117 ? -32.589 3.629 21.874 1.00 90.88 117 VAL A O 1
ATOM 911 N N . GLU A 1 118 ? -33.528 4.552 23.700 1.00 89.00 118 GLU A N 1
ATOM 912 C CA . GLU A 1 118 ? -32.664 5.738 23.713 1.00 89.00 118 GLU A CA 1
ATOM 913 C C . GLU A 1 118 ? -31.188 5.340 23.782 1.00 89.00 118 GLU A C 1
ATOM 915 O O . GLU A 1 118 ? -30.384 5.794 22.974 1.00 89.00 118 GLU A O 1
ATOM 920 N N . ARG A 1 119 ? -30.852 4.397 24.669 1.00 86.62 119 ARG A N 1
ATOM 921 C CA . ARG A 1 119 ? -29.486 3.879 24.794 1.00 86.62 119 ARG A CA 1
ATOM 922 C C . ARG A 1 119 ? -28.980 3.211 23.513 1.00 86.62 119 ARG A C 1
ATOM 924 O O . ARG A 1 119 ? -27.808 3.352 23.189 1.00 86.62 119 ARG A O 1
ATOM 931 N N . LEU A 1 120 ? -29.835 2.462 22.816 1.00 86.44 120 LEU A N 1
ATOM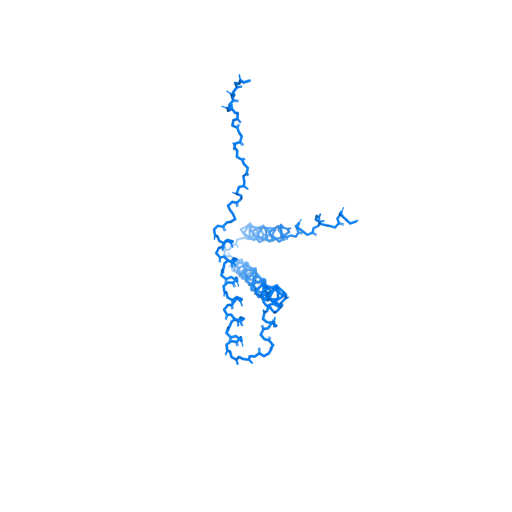 932 C CA . LEU A 1 120 ? -29.449 1.734 21.605 1.00 86.44 120 LEU A CA 1
ATOM 933 C C . LEU A 1 120 ? -29.227 2.686 20.414 1.00 86.44 120 LEU A C 1
ATOM 935 O O . LEU A 1 120 ? -28.281 2.507 19.649 1.00 86.44 120 LEU A O 1
ATOM 939 N N . LEU A 1 121 ? -30.039 3.744 20.309 1.00 86.31 121 LEU A N 1
ATOM 940 C CA . LEU A 1 121 ? -29.871 4.802 19.306 1.00 86.31 121 LEU A CA 1
ATOM 941 C C . LEU A 1 121 ? -28.689 5.730 19.614 1.00 86.31 121 LEU A C 1
ATOM 943 O O . LEU A 1 121 ? -28.020 6.199 18.697 1.00 86.31 121 LEU A O 1
ATOM 947 N N . GLU A 1 122 ? -28.403 5.984 20.893 1.00 83.12 122 GLU A N 1
ATOM 948 C CA . GLU A 1 122 ? -27.221 6.742 21.308 1.00 83.12 122 GLU A CA 1
ATOM 949 C C . GLU A 1 122 ? -25.936 6.026 20.870 1.00 83.12 122 GLU A C 1
ATOM 951 O O . GLU A 1 122 ? -25.036 6.663 20.328 1.00 83.12 122 GLU A O 1
ATOM 956 N N . THR A 1 123 ? -25.864 4.699 21.032 1.00 78.75 123 THR A N 1
ATOM 957 C CA . THR A 1 123 ? -24.686 3.926 20.611 1.00 78.75 123 THR A CA 1
ATOM 958 C C . THR A 1 123 ? -24.485 3.912 19.096 1.00 78.75 123 THR A C 1
ATOM 960 O O . THR A 1 123 ? -23.358 4.101 18.650 1.00 78.75 123 THR A O 1
ATOM 963 N N . GLU A 1 124 ? -25.557 3.782 18.307 1.00 80.06 124 GLU A N 1
ATOM 964 C CA . GLU A 1 124 ? -25.482 3.860 16.838 1.00 80.06 124 GLU A CA 1
ATOM 965 C C . GLU A 1 124 ? -25.038 5.255 16.376 1.00 80.06 124 GLU A C 1
ATOM 967 O O . GLU A 1 124 ? -24.124 5.389 15.566 1.00 80.06 124 GLU A O 1
ATOM 972 N N . SER A 1 125 ? -25.606 6.312 16.967 1.00 71.00 125 SER A N 1
ATOM 973 C CA . SER A 1 125 ? -25.251 7.691 16.625 1.00 71.00 125 SER A CA 1
ATOM 974 C C . SER A 1 125 ? -23.803 8.049 16.974 1.00 71.00 125 SER A C 1
ATOM 976 O O . SER A 1 125 ? -23.208 8.877 16.280 1.00 71.00 125 SER A O 1
ATOM 978 N N . VAL A 1 126 ? -23.247 7.502 18.060 1.00 76.19 126 VAL A N 1
ATOM 979 C CA . VAL A 1 126 ? -21.844 7.732 18.440 1.00 76.19 126 VAL A CA 1
ATOM 980 C C . VAL A 1 126 ? -20.907 6.991 17.486 1.00 76.19 126 VAL A C 1
ATOM 982 O O . VAL A 1 126 ? -19.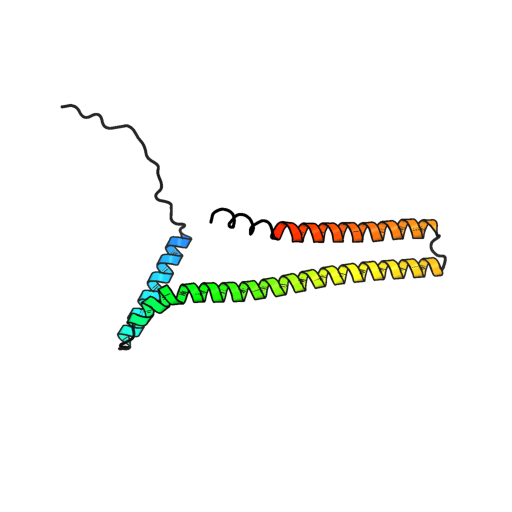957 7.595 16.986 1.00 76.19 126 VAL A O 1
ATOM 985 N N . ASP A 1 127 ? -21.206 5.729 17.176 1.00 71.44 127 ASP A N 1
ATOM 986 C CA . ASP A 1 127 ? -20.429 4.916 16.234 1.00 71.44 127 ASP A CA 1
ATOM 987 C C . ASP A 1 127 ? -20.433 5.511 14.803 1.00 71.44 127 ASP A C 1
ATOM 989 O O . ASP A 1 127 ? -19.397 5.534 14.125 1.00 71.44 127 ASP A O 1
ATOM 993 N N . ASP A 1 128 ? -21.564 6.058 14.349 1.00 71.25 128 ASP A N 1
ATOM 994 C CA . ASP A 1 128 ? -21.678 6.751 13.058 1.00 71.25 128 ASP A CA 1
ATOM 995 C C . ASP A 1 128 ? -20.855 8.051 13.018 1.00 71.25 128 ASP A C 1
ATOM 997 O O . ASP A 1 128 ? -20.206 8.361 12.011 1.00 71.25 128 ASP A O 1
ATOM 1001 N N . ALA A 1 129 ? -20.830 8.809 14.120 1.00 71.88 129 ALA A N 1
ATOM 1002 C CA . ALA A 1 129 ? -20.045 10.038 14.227 1.00 71.88 129 ALA A CA 1
ATOM 1003 C C . ALA A 1 129 ? -18.530 9.764 14.225 1.00 71.88 129 ALA A C 1
ATOM 1005 O O . ALA A 1 129 ? -17.777 10.481 13.560 1.00 71.88 129 ALA A O 1
ATOM 1006 N N . GLU A 1 130 ? -18.071 8.716 14.916 1.00 69.38 130 GLU A N 1
ATOM 1007 C CA . GLU A 1 130 ? -16.665 8.287 14.878 1.00 69.38 130 GLU A CA 1
ATOM 1008 C C . GLU A 1 130 ? -16.245 7.837 13.473 1.00 69.38 130 GLU A C 1
ATOM 1010 O O . GLU A 1 130 ? -15.142 8.154 13.019 1.00 69.38 130 GLU A O 1
ATOM 1015 N N . THR A 1 131 ? -17.141 7.161 12.750 1.00 68.50 131 THR A N 1
ATOM 1016 C CA . THR A 1 131 ? -16.903 6.730 11.366 1.00 68.50 131 THR A CA 1
ATOM 1017 C C . THR A 1 131 ? -16.726 7.925 10.426 1.00 68.50 131 THR A C 1
ATOM 1019 O O . THR A 1 131 ? -15.794 7.940 9.619 1.00 68.50 131 THR A O 1
ATOM 1022 N N . PHE A 1 132 ? -17.549 8.969 10.574 1.00 64.19 132 PHE A N 1
ATOM 1023 C CA . PHE A 1 132 ? -17.423 10.208 9.797 1.00 64.19 132 PHE A CA 1
ATOM 1024 C C . PHE A 1 132 ? -16.108 10.954 10.070 1.00 64.19 132 PHE A C 1
ATOM 1026 O O . PHE A 1 132 ? -15.471 11.456 9.141 1.00 64.19 132 PHE A O 1
ATOM 1033 N N . LEU A 1 133 ? -15.672 11.012 11.331 1.00 69.94 133 LEU A N 1
ATOM 1034 C CA . LEU A 1 133 ? -14.412 11.664 11.707 1.00 69.94 133 LEU A CA 1
ATOM 1035 C C . LEU A 1 133 ? -13.188 10.893 11.192 1.00 69.94 133 LEU A C 1
ATOM 1037 O O . LEU A 1 133 ? -12.240 11.505 10.701 1.00 69.94 133 LEU A O 1
ATOM 1041 N N . ALA A 1 134 ? -13.227 9.559 11.227 1.00 60.00 134 ALA A N 1
ATOM 1042 C CA . ALA A 1 134 ? -12.153 8.708 10.715 1.00 60.00 134 ALA A CA 1
ATOM 1043 C C . ALA A 1 134 ? -11.978 8.783 9.184 1.00 60.00 134 ALA A C 1
ATOM 1045 O O . ALA A 1 134 ? -10.922 8.409 8.666 1.00 60.00 134 ALA A O 1
ATOM 1046 N N . GLU A 1 135 ? -12.999 9.233 8.451 1.00 57.44 135 GLU A N 1
ATOM 1047 C CA . GLU A 1 135 ? -12.933 9.441 7.002 1.00 57.44 135 GLU A CA 1
ATOM 1048 C C . GLU A 1 135 ? -12.390 10.836 6.643 1.00 57.44 135 GLU A C 1
ATOM 1050 O O . GLU A 1 135 ? -11.624 10.968 5.689 1.00 57.44 135 GLU A O 1
ATOM 1055 N N . SER A 1 136 ? -12.689 11.854 7.459 1.00 54.25 136 SER A N 1
ATOM 1056 C CA . SER A 1 136 ? -12.275 13.244 7.216 1.00 54.25 136 SER A CA 1
ATOM 1057 C C . SER A 1 136 ? -10.779 13.504 7.464 1.00 54.25 136 SER A C 1
ATOM 1059 O O . SER A 1 136 ? -10.196 14.358 6.800 1.00 54.25 136 SER A O 1
ATOM 1061 N N . ASP A 1 137 ? -10.130 12.736 8.347 1.00 53.75 137 ASP A N 1
ATOM 1062 C CA . ASP A 1 137 ? -8.681 12.833 8.624 1.00 53.75 137 ASP A CA 1
ATOM 1063 C C . ASP A 1 137 ? -7.796 12.331 7.455 1.00 53.75 137 ASP A C 1
ATOM 1065 O O . ASP A 1 137 ? -6.573 12.473 7.478 1.00 53.75 137 ASP A O 1
ATOM 1069 N N . GLY A 1 138 ? -8.390 11.732 6.412 1.00 49.59 138 GLY A N 1
ATOM 1070 C CA . GLY A 1 138 ? -7.674 11.220 5.237 1.00 49.59 138 GLY A CA 1
ATOM 1071 C C . GLY A 1 138 ? -7.535 12.199 4.063 1.00 49.59 138 GLY A C 1
ATOM 1072 O O . GLY A 1 138 ? -6.802 11.899 3.119 1.00 49.59 138 GLY A O 1
ATOM 1073 N N . GLU A 1 139 ? -8.229 13.343 4.075 1.00 48.97 139 GLU A N 1
ATOM 1074 C CA . GLU A 1 139 ? -8.298 14.254 2.916 1.00 48.97 139 GLU A CA 1
ATOM 1075 C C . GLU A 1 139 ? -7.463 15.541 3.037 1.00 48.97 139 GLU A C 1
ATOM 1077 O O . GLU A 1 139 ? -7.259 16.216 2.023 1.00 48.97 139 GLU A O 1
ATOM 1082 N N . ASP A 1 140 ? -6.899 15.848 4.209 1.00 46.44 140 ASP A N 1
ATOM 1083 C CA . ASP A 1 140 ? -6.210 17.129 4.458 1.00 46.44 140 ASP A CA 1
ATOM 1084 C C . ASP A 1 140 ? -4.762 17.222 3.920 1.00 46.44 140 ASP A C 1
ATOM 1086 O O . ASP A 1 140 ? -4.143 18.282 3.980 1.00 46.44 140 ASP A O 1
ATOM 1090 N N . ASP A 1 141 ? -4.214 16.162 3.310 1.00 49.59 141 ASP A N 1
ATOM 1091 C CA . ASP A 1 141 ? -2.834 16.171 2.775 1.00 49.59 141 ASP A CA 1
ATOM 1092 C C . ASP A 1 141 ? -2.728 16.602 1.291 1.00 49.59 141 ASP A C 1
ATOM 1094 O O . ASP A 1 141 ? -1.639 16.679 0.728 1.00 49.59 141 ASP A O 1
ATOM 1098 N N . ARG A 1 142 ? -3.845 16.905 0.601 1.00 48.16 142 ARG A N 1
ATOM 1099 C CA . ARG A 1 142 ? -3.838 17.257 -0.846 1.00 48.16 142 ARG A CA 1
ATOM 1100 C C . ARG A 1 142 ? -4.049 18.739 -1.174 1.00 48.16 142 ARG A C 1
ATOM 1102 O O . ARG A 1 142 ? -4.012 19.114 -2.349 1.00 48.16 142 ARG A O 1
ATOM 1109 N N . SER A 1 143 ? -4.263 19.593 -0.179 1.00 44.84 143 SER A N 1
ATOM 1110 C CA . SER A 1 143 ? -4.561 21.024 -0.359 1.00 44.84 143 SER A CA 1
ATOM 1111 C C . SER A 1 143 ? -3.331 21.937 -0.226 1.00 44.84 143 SER A C 1
ATOM 1113 O O . SER A 1 143 ? -3.358 23.051 -0.749 1.00 44.84 143 SER A O 1
ATOM 1115 N N . ALA A 1 144 ? -2.221 21.471 0.360 1.00 53.16 144 ALA A N 1
ATOM 1116 C CA . ALA A 1 144 ? -1.042 22.309 0.624 1.00 53.16 144 ALA A CA 1
ATOM 1117 C C . ALA A 1 144 ? -0.138 22.602 -0.600 1.00 53.16 144 ALA A C 1
ATOM 1119 O O . ALA A 1 144 ? 0.719 23.483 -0.527 1.00 53.16 144 ALA A O 1
ATOM 1120 N N . GLU A 1 145 ? -0.312 21.919 -1.739 1.00 50.91 145 GLU A N 1
ATOM 1121 C CA . GLU A 1 145 ? 0.597 22.066 -2.897 1.00 50.91 145 GLU A CA 1
ATOM 1122 C C . GLU A 1 145 ? 0.090 23.037 -3.984 1.00 50.91 145 GLU A C 1
ATOM 1124 O O . GLU A 1 145 ? 0.834 23.425 -4.882 1.00 50.91 145 GLU A O 1
ATOM 1129 N N . ARG A 1 146 ? -1.168 23.497 -3.915 1.00 48.09 146 ARG A N 1
ATOM 1130 C CA . ARG A 1 146 ? -1.764 24.356 -4.962 1.00 48.09 146 ARG A CA 1
ATOM 1131 C C . ARG A 1 146 ? -1.552 25.861 -4.788 1.00 48.09 146 ARG A C 1
ATOM 1133 O O . ARG A 1 146 ? -1.963 26.612 -5.667 1.00 48.09 146 ARG A O 1
ATOM 1140 N N . GLU A 1 147 ? -0.900 26.300 -3.713 1.00 52.34 147 GLU A N 1
ATOM 1141 C CA . GLU A 1 147 ? -0.696 27.729 -3.411 1.00 52.34 147 GLU A CA 1
ATOM 1142 C C . GLU A 1 147 ? 0.743 28.222 -3.680 1.00 52.34 147 GLU A C 1
ATOM 1144 O O . GLU A 1 147 ? 1.131 29.303 -3.245 1.00 52.34 147 GLU A O 1
ATOM 1149 N N . ARG A 1 148 ? 1.563 27.444 -4.406 1.00 49.16 148 ARG A N 1
ATOM 1150 C CA . ARG A 1 148 ? 2.931 27.844 -4.804 1.00 49.16 148 ARG A CA 1
ATOM 1151 C C . ARG A 1 148 ? 3.185 27.831 -6.317 1.00 49.16 148 ARG A C 1
ATOM 1153 O O . ARG A 1 148 ? 4.322 27.614 -6.733 1.00 49.16 148 ARG A O 1
ATOM 1160 N N . ALA A 1 149 ? 2.149 28.061 -7.126 1.00 44.22 149 ALA A N 1
ATOM 1161 C CA . ALA A 1 149 ? 2.271 28.263 -8.573 1.00 44.22 149 ALA A CA 1
ATOM 1162 C C . ALA A 1 149 ? 1.972 29.715 -8.959 1.00 44.22 149 ALA A C 1
ATOM 1164 O O . ALA A 1 149 ? 0.952 30.248 -8.468 1.00 44.22 149 ALA A O 1
#

InterPro domains:
  IPR018649 SHOCT domain [PF09851] (94-121)

Secondary structure (DSSP, 8-state):
------------------HHHHHHHHHHHHHHHHHHHHHHHTT-TTGGGHHHIIIIIHHHHHHHHHHHHHHHHHHHHHHHHHHHHHHHHHHHHHHHHHHHHHHHTTSS-HHHHHHHHHHHHHHHHHHHHHHHHHHHTTSTTSSTTTT--

Foldseek 3Di:
DDDDDDDDDDDDDPPPCDVVNVVVVVVLVVVLVVQLVVCVVVVPPCSVVSVCCSVVVVVVVVVVVVVVVVVVVVVVVVVVVVVVLVVLVVVLVVVLVVLVVCVVVVVDDPVRSVVVNVVSVVVNVVVVVVVVVVVVVPPPPPPVPPPPD

Radius of gyration: 31.87 Å; chains: 1; bounding box: 103×42×63 Å

Organism: NCBI:txid869889

pLDDT: mean 72.1, std 14.69, range [41.66, 95.19]